Protein AF-A0A496AKQ4-F1 (afdb_monomer_lite)

Sequence (78 aa):
MENKHWHTLPDLDGEIYLKSASGLETAPTADVNGDGVVNILDLVLVANALGEKSPDLNGDSIVNILDLVIVANAFGNP

Secondary structure (DSSP, 8-state):
-----------TT-------SS---S-SSS-SS-SSS-SHHHHHHHHTTTTSSTT-SSSSSS--HHHHHHHHHTTT--

Radius of gyration: 17.24 Å; chains: 1; bounding box: 41×38×37 Å

pLDDT: mean 78.38, std 22.84, range [37.0, 98.69]

Structure (mmCIF, N/CA/C/O backbone):
data_AF-A0A496AKQ4-F1
#
_entry.id   AF-A0A496AKQ4-F1
#
loop_
_atom_site.group_PDB
_atom_site.id
_atom_site.type_symbol
_atom_site.label_atom_id
_atom_site.label_alt_id
_atom_site.label_comp_id
_atom_site.label_asym_id
_atom_site.label_entity_id
_atom_site.label_seq_id
_atom_site.pdbx_PDB_ins_code
_atom_site.Cartn_x
_atom_site.Cartn_y
_atom_site.Cartn_z
_atom_site.occupancy
_atom_site.B_iso_or_equiv
_atom_site.auth_seq_id
_atom_site.auth_comp_id
_atom_site.auth_asym_id
_atom_site.auth_atom_id
_atom_site.pdbx_PDB_model_num
ATOM 1 N N . MET A 1 1 ? 23.916 30.117 16.299 1.00 43.38 1 MET A N 1
ATOM 2 C CA . MET A 1 1 ? 23.811 29.153 17.413 1.00 43.38 1 MET A CA 1
ATOM 3 C C . MET A 1 1 ? 23.806 27.781 16.772 1.00 43.38 1 MET A C 1
ATOM 5 O O . MET A 1 1 ? 23.055 27.569 15.834 1.00 43.38 1 MET A O 1
ATOM 9 N N . GLU A 1 2 ? 24.779 26.961 17.131 1.00 37.00 2 GLU A N 1
ATOM 10 C CA . GLU A 1 2 ? 25.236 25.795 16.374 1.00 37.00 2 GLU A CA 1
ATOM 11 C C . GLU A 1 2 ? 24.306 24.591 16.600 1.00 37.00 2 GLU A C 1
ATOM 13 O O . GLU A 1 2 ? 24.142 24.138 17.734 1.00 37.00 2 GLU A O 1
ATOM 18 N N . ASN A 1 3 ? 23.682 24.086 15.530 1.00 44.47 3 ASN A N 1
ATOM 19 C CA . ASN A 1 3 ? 22.884 22.859 15.550 1.00 44.47 3 ASN A CA 1
ATOM 20 C C . ASN A 1 3 ? 23.842 21.667 15.617 1.00 44.47 3 ASN A C 1
ATOM 22 O O . ASN A 1 3 ? 24.303 21.154 14.599 1.00 44.47 3 ASN A O 1
ATOM 26 N N . LYS A 1 4 ? 24.202 21.279 16.839 1.00 50.34 4 LYS A N 1
ATOM 27 C CA . LYS A 1 4 ? 25.092 20.149 17.097 1.00 50.34 4 LYS A CA 1
ATOM 28 C C . LYS A 1 4 ? 24.444 18.858 16.586 1.00 50.34 4 LYS A C 1
ATOM 30 O O . LYS A 1 4 ? 23.473 18.374 17.157 1.00 50.34 4 LYS A O 1
ATOM 35 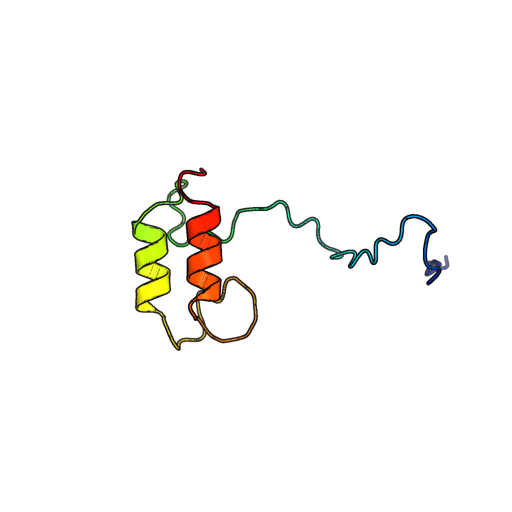N N . HIS A 1 5 ? 24.998 18.321 15.503 1.00 50.28 5 HIS A N 1
ATOM 36 C CA . HIS A 1 5 ? 24.767 16.953 15.053 1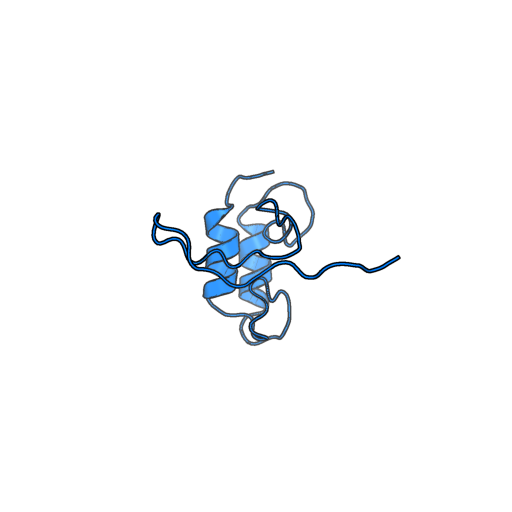.00 50.28 5 HIS A CA 1
ATOM 37 C C . HIS A 1 5 ? 25.379 15.990 16.084 1.00 50.28 5 HIS A C 1
ATOM 39 O O . HIS A 1 5 ? 26.591 16.009 16.301 1.00 50.28 5 HIS A O 1
ATOM 45 N N . TRP A 1 6 ? 24.558 15.167 16.741 1.00 44.66 6 TRP A N 1
ATOM 46 C CA . TRP A 1 6 ? 25.015 14.237 17.780 1.00 44.66 6 TRP A CA 1
ATOM 47 C C . TRP A 1 6 ? 25.052 12.778 17.284 1.00 44.66 6 TRP A C 1
ATOM 49 O O . TRP A 1 6 ? 24.024 12.120 17.196 1.00 44.66 6 TRP A O 1
ATOM 59 N N . HIS A 1 7 ? 26.283 12.353 16.971 1.00 43.66 7 HIS A N 1
ATOM 60 C CA . HIS A 1 7 ? 26.991 11.076 17.190 1.00 43.66 7 HIS A CA 1
ATOM 61 C C . HIS A 1 7 ? 26.402 9.689 16.838 1.00 43.66 7 HIS A C 1
ATOM 63 O O . HIS A 1 7 ? 25.436 9.202 17.411 1.00 43.66 7 HIS A O 1
ATOM 69 N N . THR A 1 8 ? 27.184 9.012 15.989 1.00 50.34 8 THR A N 1
ATOM 70 C CA . THR A 1 8 ? 27.228 7.604 15.573 1.00 50.34 8 THR A CA 1
ATOM 71 C C . THR A 1 8 ? 27.967 6.714 16.591 1.00 50.34 8 THR A C 1
ATOM 73 O O . THR A 1 8 ? 29.159 6.444 16.420 1.00 50.34 8 THR A O 1
ATOM 76 N N . LEU A 1 9 ? 27.299 6.254 17.650 1.00 45.66 9 LEU A N 1
ATOM 77 C CA . LEU A 1 9 ? 27.813 5.168 18.498 1.00 45.66 9 LEU A CA 1
ATOM 78 C C . LEU A 1 9 ? 26.774 4.037 18.571 1.00 45.66 9 LEU A C 1
ATOM 80 O O . LEU A 1 9 ? 25.606 4.349 18.788 1.00 45.66 9 LEU A O 1
ATOM 84 N N . PRO A 1 10 ? 27.170 2.762 18.390 1.00 52.47 10 PRO A N 1
ATOM 85 C CA . PRO A 1 10 ? 26.295 1.621 18.652 1.00 52.47 10 PRO A CA 1
ATOM 86 C C . PRO A 1 10 ? 26.011 1.508 20.157 1.00 52.47 10 PRO A C 1
ATOM 88 O O . PRO A 1 10 ? 26.937 1.603 20.969 1.00 52.47 10 PRO A O 1
ATOM 91 N N . ASP A 1 11 ? 24.750 1.317 20.530 1.00 59.56 11 ASP A N 1
ATOM 92 C CA . ASP A 1 11 ? 24.323 0.959 21.880 1.00 59.56 11 ASP A CA 1
ATOM 93 C C . ASP A 1 11 ? 24.430 -0.556 22.138 1.00 59.56 11 ASP A C 1
ATOM 95 O O . ASP A 1 11 ? 24.607 -1.385 21.244 1.00 59.56 11 ASP A O 1
ATOM 99 N N . LEU A 1 12 ? 24.465 -0.903 23.428 1.00 50.53 12 LEU A N 1
ATOM 100 C CA . LEU A 1 12 ? 24.761 -2.241 23.959 1.00 50.53 12 LEU A CA 1
ATOM 101 C C . LEU A 1 12 ? 23.545 -3.186 23.973 1.00 50.53 12 LEU A C 1
ATOM 103 O O . LEU A 1 12 ? 23.646 -4.281 24.524 1.00 50.53 12 LEU A O 1
ATOM 107 N N . ASP A 1 13 ? 22.414 -2.783 23.396 1.00 57.09 13 ASP A N 1
ATOM 108 C CA . ASP A 1 13 ? 21.224 -3.625 23.219 1.00 57.09 13 ASP A CA 1
ATOM 109 C C . ASP A 1 13 ? 21.182 -4.319 21.843 1.00 57.09 13 ASP A C 1
ATOM 111 O O . ASP A 1 13 ? 20.406 -5.254 21.660 1.00 57.09 13 ASP A O 1
ATOM 115 N N . GLY A 1 14 ? 22.073 -3.948 20.914 1.00 51.66 14 GLY A N 1
ATOM 116 C CA . GLY A 1 14 ? 22.186 -4.592 19.604 1.00 51.66 14 GLY A CA 1
ATOM 117 C C . GLY A 1 14 ? 21.117 -4.162 18.598 1.00 51.66 14 GLY A C 1
ATOM 118 O O . GLY A 1 14 ? 20.974 -4.808 17.558 1.00 51.66 14 GLY A O 1
ATOM 119 N N . GLU A 1 15 ? 20.394 -3.078 18.865 1.00 56.28 15 GLU A N 1
ATOM 120 C CA . GLU A 1 15 ? 19.387 -2.540 17.958 1.00 56.28 15 GLU A CA 1
ATOM 121 C C . GLU A 1 15 ? 20.040 -1.530 16.996 1.00 56.28 15 GLU A C 1
ATOM 123 O O . GLU A 1 15 ? 20.436 -0.425 17.363 1.00 56.28 15 GLU A O 1
ATOM 128 N N . ILE A 1 16 ? 20.144 -1.873 15.706 1.00 52.28 16 ILE A N 1
ATOM 129 C CA . ILE A 1 16 ? 20.414 -0.857 14.678 1.00 52.28 16 ILE A CA 1
ATOM 130 C C . ILE A 1 16 ? 19.102 -0.110 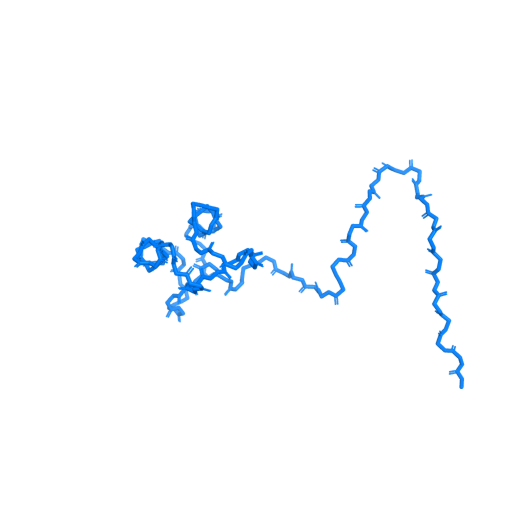14.430 1.00 52.28 16 ILE A C 1
ATOM 132 O O . ILE A 1 16 ? 18.309 -0.489 13.568 1.00 52.28 16 ILE A O 1
ATOM 136 N N . TYR A 1 17 ? 18.870 0.977 15.166 1.00 46.19 17 TYR A N 1
ATOM 137 C CA . TYR A 1 17 ? 17.753 1.868 14.871 1.00 46.19 17 TYR A CA 1
ATOM 138 C C . TYR A 1 17 ? 18.030 2.625 13.566 1.00 46.19 17 TYR A C 1
ATOM 140 O O . TYR A 1 17 ? 18.744 3.633 13.541 1.00 46.19 17 TYR A O 1
ATOM 148 N N . LEU A 1 18 ? 17.387 2.210 12.472 1.00 45.38 18 LEU A N 1
ATOM 149 C CA . LEU A 1 18 ? 17.009 3.169 11.441 1.00 45.38 18 LEU A CA 1
ATOM 150 C C . LEU A 1 18 ? 16.008 4.121 12.102 1.00 45.38 18 LEU A C 1
ATOM 152 O O . LEU A 1 18 ? 14.811 3.849 12.130 1.00 45.38 18 LEU A O 1
ATOM 156 N N . LYS A 1 19 ? 16.483 5.231 12.679 1.00 46.03 19 LYS A N 1
ATOM 157 C CA . LYS A 1 19 ? 15.600 6.356 12.991 1.00 46.03 19 LYS A CA 1
ATOM 158 C C . LYS A 1 19 ? 15.065 6.868 11.659 1.00 46.03 19 LYS A C 1
ATOM 160 O O . LYS A 1 19 ? 15.674 7.738 11.038 1.00 46.03 19 LYS A O 1
ATOM 165 N N . SER A 1 20 ? 13.937 6.320 11.215 1.00 49.38 20 SER A N 1
ATOM 166 C CA . SER A 1 20 ? 13.054 7.008 10.291 1.00 49.38 20 SER A CA 1
ATOM 167 C C . SER A 1 20 ? 12.774 8.365 10.928 1.00 49.38 20 SER A C 1
ATOM 169 O O . SER A 1 20 ? 12.101 8.493 11.948 1.00 49.38 20 SER A O 1
ATOM 171 N N . ALA A 1 21 ? 13.386 9.407 10.373 1.00 47.50 21 ALA A N 1
ATOM 172 C CA . ALA A 1 21 ? 13.237 10.790 10.812 1.00 47.50 21 ALA A CA 1
ATOM 173 C C . ALA A 1 21 ? 11.849 11.361 10.454 1.00 47.50 21 ALA A C 1
ATOM 175 O O . ALA A 1 21 ? 11.697 12.539 10.149 1.00 47.50 21 ALA A O 1
ATOM 176 N N . SER A 1 22 ? 10.830 10.516 10.501 1.00 44.38 22 SER A N 1
ATOM 177 C CA . SER A 1 22 ? 9.422 10.838 10.396 1.00 44.38 22 SER A CA 1
ATOM 178 C C . SER A 1 22 ? 8.713 9.787 11.231 1.00 44.38 22 SER A C 1
ATOM 180 O O . SER A 1 22 ? 8.853 8.599 10.942 1.00 44.38 22 SER A O 1
ATOM 182 N N . GLY A 1 23 ? 7.996 10.209 12.272 1.00 44.62 23 GLY A N 1
ATOM 183 C CA . GLY A 1 23 ? 7.094 9.339 13.017 1.00 44.62 23 GLY A CA 1
ATOM 184 C C . GLY A 1 23 ? 6.041 8.769 12.077 1.00 44.62 23 GLY A C 1
ATOM 185 O O . GLY A 1 23 ? 4.973 9.348 11.918 1.00 44.62 23 GLY A O 1
ATOM 186 N N . LEU A 1 24 ? 6.372 7.661 11.422 1.00 44.53 24 LEU A N 1
ATOM 187 C CA . LEU A 1 24 ? 5.421 6.865 10.684 1.00 44.53 24 LEU A CA 1
ATOM 188 C C . LEU A 1 24 ? 4.720 6.019 11.736 1.00 44.53 24 LEU A C 1
ATOM 190 O O . LEU A 1 24 ? 5.112 4.890 12.026 1.00 44.53 24 LEU A O 1
ATOM 194 N N . GLU A 1 25 ? 3.713 6.631 12.360 1.00 44.91 25 GLU A N 1
ATOM 195 C CA . GLU A 1 25 ? 2.567 5.852 12.791 1.00 44.91 25 GLU A CA 1
ATOM 196 C C . GLU A 1 25 ? 2.196 4.923 11.636 1.00 44.91 25 GLU A C 1
ATOM 198 O O . GLU A 1 25 ? 2.037 5.337 10.484 1.00 44.91 25 GLU A O 1
ATOM 203 N N . THR A 1 26 ? 2.147 3.636 11.936 1.00 49.91 26 THR A N 1
ATOM 204 C CA . THR A 1 26 ? 1.567 2.648 11.046 1.00 49.91 26 THR A CA 1
ATOM 205 C C . THR A 1 26 ? 0.149 3.080 10.661 1.00 49.91 26 THR A C 1
ATOM 207 O O . THR A 1 26 ? -0.651 3.345 11.554 1.00 49.91 26 THR A O 1
ATOM 210 N N . ALA A 1 27 ? -0.133 3.048 9.353 1.00 50.97 27 ALA A N 1
ATOM 211 C CA . ALA A 1 27 ? -1.448 3.094 8.695 1.00 50.97 27 ALA A CA 1
ATOM 212 C C . ALA A 1 27 ? -2.075 4.476 8.393 1.00 50.97 27 ALA A C 1
ATOM 214 O O . ALA A 1 27 ? -3.045 4.885 9.020 1.00 50.97 27 ALA A O 1
ATOM 215 N N . PRO A 1 28 ? -1.590 5.140 7.324 1.00 57.34 28 PRO A N 1
ATOM 216 C CA . PRO A 1 28 ? -2.520 5.764 6.370 1.00 57.34 28 PRO A CA 1
ATOM 217 C C . PRO A 1 28 ? -2.302 5.328 4.906 1.00 57.34 28 PRO A C 1
ATOM 219 O O . PRO A 1 28 ? -2.883 5.917 4.004 1.00 57.34 28 PRO A O 1
ATOM 222 N N . THR A 1 29 ? -1.445 4.334 4.631 1.00 73.75 29 THR A N 1
ATOM 223 C CA . THR A 1 29 ? -1.145 3.892 3.249 1.00 73.75 29 THR A CA 1
ATOM 224 C C . THR A 1 29 ? -1.999 2.722 2.762 1.00 73.75 29 THR A C 1
ATOM 226 O O . THR A 1 29 ? -2.087 2.503 1.559 1.00 73.75 29 THR A O 1
ATOM 229 N N . ALA A 1 30 ? -2.601 1.951 3.671 1.00 92.19 30 ALA A N 1
ATOM 230 C CA . ALA A 1 30 ? -3.330 0.732 3.319 1.00 92.19 30 ALA A CA 1
ATOM 231 C C . ALA A 1 30 ? -4.809 0.962 2.966 1.00 92.19 30 ALA A C 1
ATOM 233 O O . ALA A 1 30 ? -5.378 0.130 2.266 1.00 92.19 30 ALA A O 1
ATOM 234 N N . ASP A 1 31 ? -5.408 2.066 3.427 1.00 95.50 31 ASP A N 1
ATOM 235 C CA . ASP A 1 31 ? -6.704 2.558 2.939 1.00 95.50 31 ASP A CA 1
ATOM 236 C C . ASP A 1 31 ? -6.452 3.306 1.624 1.00 95.50 31 ASP A C 1
ATOM 238 O O . ASP A 1 31 ? -6.185 4.508 1.583 1.00 95.50 31 ASP A O 1
ATOM 242 N N . VAL A 1 32 ? -6.404 2.539 0.540 1.00 95.44 32 VAL A N 1
ATOM 243 C CA . VAL A 1 32 ? -5.996 3.012 -0.784 1.00 95.44 32 VAL A CA 1
ATOM 244 C C . VAL A 1 32 ? -7.118 3.820 -1.427 1.00 95.44 32 VAL A C 1
ATOM 246 O O . VAL A 1 32 ? -6.850 4.714 -2.236 1.00 95.44 32 VAL A O 1
ATOM 249 N N . ASN A 1 33 ? -8.374 3.511 -1.096 1.00 95.38 33 ASN A N 1
ATOM 250 C CA . ASN A 1 33 ? -9.532 4.216 -1.635 1.00 95.38 33 ASN A CA 1
ATOM 251 C C . ASN A 1 33 ? -9.966 5.430 -0.780 1.00 95.38 33 ASN A C 1
ATOM 253 O O . ASN A 1 33 ? -10.703 6.280 -1.289 1.00 95.38 33 ASN A O 1
ATOM 257 N N . GLY A 1 34 ? -9.469 5.549 0.456 1.00 94.31 34 GLY A N 1
ATOM 258 C CA . GLY A 1 34 ? -9.736 6.655 1.373 1.00 94.31 34 GLY A CA 1
ATOM 259 C C . GLY A 1 34 ? -11.131 6.620 2.003 1.00 94.31 34 GLY A C 1
ATOM 260 O O . GLY A 1 34 ? -11.678 7.688 2.302 1.00 94.31 34 GLY A O 1
ATOM 261 N N . ASP A 1 35 ? -11.748 5.442 2.128 1.00 94.88 35 ASP A N 1
ATOM 262 C CA . ASP A 1 35 ? -13.105 5.271 2.663 1.00 94.88 35 ASP A CA 1
ATOM 263 C C . ASP A 1 35 ? -13.155 5.068 4.186 1.00 94.88 35 ASP A C 1
ATOM 265 O O . ASP A 1 35 ? -14.244 5.099 4.774 1.00 94.88 35 ASP A O 1
ATOM 269 N N . GLY A 1 36 ? -11.990 4.964 4.831 1.00 93.44 36 GLY A N 1
ATOM 270 C CA . GLY A 1 36 ? -11.845 4.805 6.274 1.00 93.44 36 GLY A CA 1
ATOM 271 C C . GLY A 1 36 ? -12.053 3.376 6.769 1.00 93.44 36 GLY A C 1
ATOM 272 O O . GLY A 1 36 ? -12.358 3.194 7.951 1.00 93.44 36 GLY A O 1
ATOM 273 N N . VAL A 1 37 ? -11.982 2.369 5.888 1.00 94.31 37 VAL A N 1
ATOM 274 C CA . VAL A 1 37 ? -11.907 0.954 6.268 1.00 94.31 37 VAL A CA 1
ATOM 275 C C . VAL A 1 37 ? -11.045 0.176 5.278 1.00 94.31 37 VAL A C 1
ATOM 277 O O . VAL A 1 37 ? -11.475 -0.118 4.166 1.00 94.31 37 VAL A O 1
ATOM 280 N N . VAL A 1 38 ? -9.911 -0.351 5.736 1.00 96.25 38 VAL A N 1
ATOM 281 C CA . VAL A 1 38 ? -9.085 -1.254 4.925 1.00 96.25 38 VAL A CA 1
ATOM 282 C C . VAL A 1 38 ? -9.816 -2.576 4.695 1.00 96.25 38 VAL A C 1
ATOM 284 O O . VAL A 1 38 ? -10.008 -3.378 5.616 1.00 96.25 38 VAL A O 1
ATOM 287 N N . ASN A 1 39 ? -10.222 -2.842 3.458 1.00 97.50 39 ASN A N 1
ATOM 288 C CA . ASN A 1 39 ? -10.980 -4.036 3.105 1.00 97.50 39 ASN A CA 1
ATOM 289 C C . ASN A 1 39 ? -10.592 -4.602 1.724 1.00 97.50 39 ASN A C 1
ATOM 291 O O . ASN A 1 39 ? -9.517 -4.352 1.181 1.00 97.50 39 ASN A O 1
ATOM 295 N N . ILE A 1 40 ? -11.443 -5.467 1.162 1.00 98.38 40 ILE A N 1
ATOM 296 C CA . ILE A 1 40 ? -11.172 -6.109 -0.132 1.00 98.38 40 ILE A CA 1
ATOM 297 C C . ILE A 1 40 ? -11.086 -5.103 -1.288 1.00 98.38 40 ILE A C 1
ATOM 299 O O . ILE A 1 40 ? -10.433 -5.387 -2.290 1.00 98.38 40 ILE A O 1
ATOM 303 N N . LEU A 1 41 ? -11.722 -3.939 -1.166 1.00 98.31 41 LEU A N 1
ATOM 304 C CA . LEU A 1 41 ? -11.683 -2.899 -2.186 1.00 98.31 41 LEU A CA 1
ATOM 305 C C . LEU A 1 41 ? -10.272 -2.313 -2.332 1.00 98.31 41 LEU A C 1
ATOM 307 O O . LEU A 1 41 ? -9.817 -2.150 -3.464 1.00 98.31 41 LEU A O 1
ATOM 311 N N . ASP A 1 42 ? -9.544 -2.107 -1.235 1.00 98.06 42 ASP A N 1
ATOM 312 C CA . ASP A 1 42 ? -8.153 -1.632 -1.262 1.00 98.06 42 ASP A CA 1
ATOM 313 C C . ASP A 1 42 ? -7.221 -2.644 -1.925 1.00 98.06 42 ASP A C 1
ATOM 315 O O . ASP A 1 42 ? -6.429 -2.299 -2.804 1.00 98.06 42 ASP A O 1
ATOM 319 N N . LEU A 1 43 ? -7.378 -3.928 -1.585 1.00 98.12 43 LEU A N 1
ATOM 320 C CA . LEU A 1 43 ? -6.623 -5.015 -2.217 1.00 98.12 43 LEU A CA 1
ATOM 321 C C . LEU A 1 43 ? -6.856 -5.062 -3.731 1.00 98.12 43 LEU A C 1
ATOM 323 O O . LEU A 1 43 ? -5.916 -5.270 -4.497 1.00 98.12 43 LEU A O 1
ATOM 327 N N . VAL A 1 44 ? -8.100 -4.861 -4.174 1.00 98.62 44 VAL A N 1
ATOM 328 C CA . VAL A 1 44 ? -8.443 -4.833 -5.601 1.00 98.62 44 VAL A CA 1
ATOM 329 C C . VAL A 1 44 ? -7.805 -3.630 -6.301 1.00 98.62 44 VAL A C 1
ATOM 331 O O . VAL A 1 44 ? -7.337 -3.779 -7.430 1.00 98.62 44 VAL A O 1
ATOM 334 N N . LEU A 1 45 ? -7.734 -2.461 -5.654 1.00 98.25 45 LEU A N 1
ATOM 335 C CA . LEU A 1 45 ? -7.064 -1.291 -6.229 1.00 98.25 45 LEU A CA 1
ATOM 336 C C . LEU A 1 45 ? -5.569 -1.531 -6.448 1.00 98.25 45 LEU A C 1
ATOM 338 O O . LEU A 1 45 ? -5.075 -1.250 -7.539 1.00 98.25 45 LEU A O 1
ATOM 342 N N . VAL A 1 46 ? -4.871 -2.110 -5.468 1.00 98.06 46 VAL A N 1
ATOM 343 C CA . VAL A 1 46 ? -3.447 -2.453 -5.622 1.00 98.06 46 VAL A CA 1
ATOM 344 C C . VAL A 1 46 ? -3.257 -3.537 -6.688 1.00 98.06 46 VAL A C 1
ATOM 346 O O . VAL A 1 46 ? -2.396 -3.409 -7.556 1.00 98.06 46 VAL A O 1
ATOM 349 N N . ALA A 1 47 ? -4.089 -4.584 -6.687 1.00 98.56 47 ALA A N 1
ATOM 350 C CA . ALA A 1 47 ? -3.990 -5.673 -7.660 1.00 98.56 47 ALA A CA 1
ATOM 351 C C . ALA A 1 47 ? -4.183 -5.198 -9.111 1.00 98.56 47 ALA A C 1
ATOM 353 O O . ALA 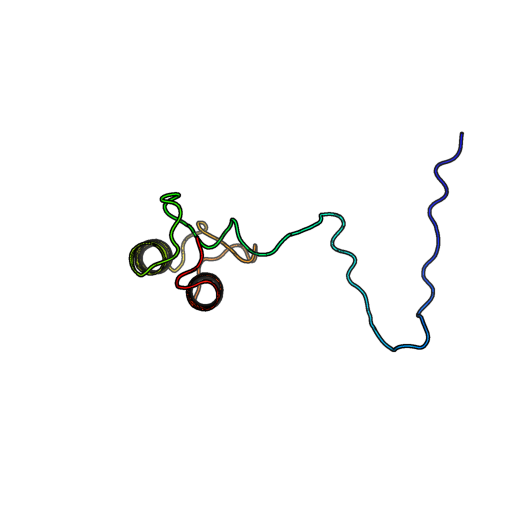A 1 47 ? -3.501 -5.682 -10.015 1.00 98.56 47 ALA A O 1
ATOM 354 N N . ASN A 1 48 ? -5.075 -4.229 -9.338 1.00 98.69 48 ASN A N 1
ATOM 355 C CA . ASN A 1 48 ? -5.301 -3.638 -10.659 1.00 98.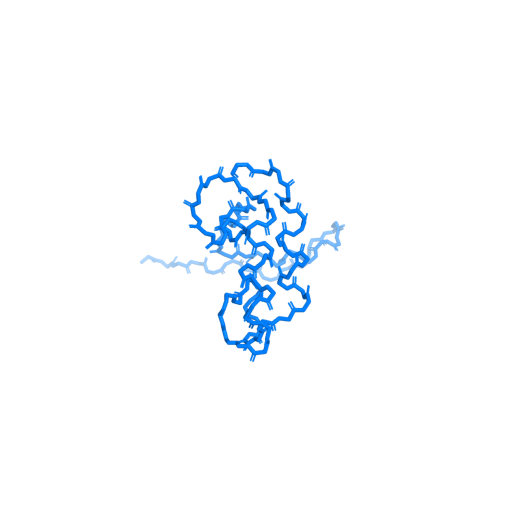69 48 ASN A CA 1
ATOM 356 C C . ASN A 1 48 ? -4.116 -2.802 -11.168 1.00 98.69 48 ASN A C 1
ATOM 358 O O . ASN A 1 48 ? -4.063 -2.504 -12.359 1.00 98.69 48 ASN A O 1
ATOM 362 N N . ALA A 1 49 ? -3.188 -2.429 -10.287 1.00 98.25 49 ALA A N 1
ATOM 363 C CA . ALA A 1 49 ? -2.029 -1.606 -10.597 1.00 98.25 49 ALA A CA 1
ATOM 364 C C . ALA A 1 49 ? -0.709 -2.397 -10.638 1.00 98.25 49 ALA A C 1
ATOM 366 O O . ALA A 1 49 ? 0.353 -1.792 -10.724 1.00 98.25 49 ALA A O 1
ATOM 367 N N . LEU A 1 50 ? -0.735 -3.734 -10.577 1.00 98.38 50 LEU A N 1
ATOM 368 C CA . LEU A 1 50 ? 0.483 -4.551 -10.638 1.00 98.38 50 LEU A CA 1
ATOM 369 C C . LEU A 1 50 ? 1.347 -4.217 -11.867 1.00 98.38 50 LEU A C 1
ATOM 371 O O . LEU A 1 50 ? 0.887 -4.287 -13.006 1.00 98.38 50 LEU A O 1
ATOM 375 N N . GLY A 1 51 ? 2.623 -3.913 -11.625 1.00 97.25 51 GLY A N 1
ATOM 376 C CA . GLY A 1 51 ? 3.583 -3.488 -12.648 1.00 97.25 51 GLY A CA 1
ATOM 377 C C . GLY A 1 51 ? 3.576 -1.986 -12.955 1.00 97.25 51 GLY A C 1
ATOM 378 O O . GLY A 1 51 ? 4.451 -1.522 -13.687 1.00 97.25 51 GLY A O 1
ATOM 379 N N . GLU A 1 52 ? 2.642 -1.223 -12.388 1.00 98.56 52 GLU A N 1
ATOM 380 C CA . GLU A 1 52 ? 2.608 0.236 -12.478 1.00 98.56 52 GLU A CA 1
ATOM 381 C C . GLU A 1 52 ? 3.498 0.887 -11.407 1.00 98.56 52 GLU A C 1
ATOM 383 O O . GLU A 1 52 ? 4.119 0.224 -10.578 1.00 98.56 52 GLU A O 1
ATOM 388 N N . LYS A 1 53 ? 3.568 2.223 -11.421 1.00 96.81 53 LYS A N 1
ATOM 389 C CA . LYS A 1 53 ? 4.340 3.018 -10.445 1.00 96.81 53 LYS A CA 1
ATOM 390 C C . LYS A 1 53 ? 3.533 3.481 -9.227 1.00 96.81 53 LYS A C 1
ATOM 392 O O . LYS A 1 53 ? 4.081 4.162 -8.370 1.00 96.81 53 LYS A O 1
ATOM 397 N N . SER A 1 54 ? 2.224 3.241 -9.205 1.00 95.31 54 SER A N 1
ATOM 398 C CA . SER A 1 54 ? 1.324 3.710 -8.147 1.00 95.31 54 SER A CA 1
ATOM 399 C C . SER A 1 54 ? 0.076 2.824 -8.081 1.00 95.31 54 SER A C 1
ATOM 401 O O . SER A 1 54 ? -0.431 2.486 -9.153 1.00 95.31 54 SER A O 1
ATOM 403 N N . PRO A 1 55 ? -0.449 2.480 -6.888 1.00 95.06 55 PRO A N 1
ATOM 404 C CA . PRO A 1 55 ? 0.003 2.907 -5.560 1.00 95.06 55 PRO A CA 1
ATOM 405 C C . PRO A 1 55 ? 1.169 2.046 -5.041 1.00 95.06 55 PRO A C 1
ATOM 407 O O . PRO A 1 55 ? 0.981 0.901 -4.648 1.00 95.06 55 PRO A O 1
ATOM 410 N N . ASP A 1 56 ? 2.374 2.621 -5.062 1.00 95.00 56 ASP A N 1
ATOM 411 C CA . ASP A 1 56 ? 3.615 2.041 -4.538 1.00 95.00 56 ASP A CA 1
ATOM 412 C C . ASP A 1 56 ? 3.685 2.353 -3.038 1.00 95.00 56 ASP A C 1
ATOM 414 O O . ASP A 1 56 ? 3.997 3.475 -2.629 1.00 95.00 56 ASP A O 1
ATOM 418 N N . LEU A 1 57 ? 3.275 1.384 -2.223 1.00 93.94 57 LEU A N 1
ATOM 419 C CA . LEU A 1 57 ? 3.061 1.554 -0.789 1.00 93.94 57 LEU A CA 1
ATOM 420 C C . LEU A 1 57 ? 4.351 1.379 0.011 1.00 93.94 57 LEU A C 1
ATOM 422 O O . LEU A 1 57 ? 4.426 1.847 1.151 1.00 93.94 57 LEU A O 1
ATOM 426 N N . ASN A 1 58 ? 5.351 0.702 -0.560 1.00 92.75 58 ASN A N 1
ATOM 427 C CA . ASN A 1 58 ? 6.651 0.492 0.072 1.00 92.75 58 ASN A CA 1
ATOM 428 C C . ASN A 1 58 ? 7.749 1.448 -0.451 1.00 92.75 58 ASN A C 1
ATOM 430 O O . ASN A 1 58 ? 8.807 1.548 0.175 1.00 92.75 58 ASN A O 1
ATOM 434 N N . GLY A 1 59 ? 7.493 2.180 -1.540 1.00 94.56 59 GLY A N 1
ATOM 435 C CA . GLY A 1 59 ? 8.405 3.153 -2.138 1.00 94.56 59 GLY A CA 1
ATOM 436 C C . GLY A 1 59 ? 9.515 2.542 -3.002 1.00 94.56 59 GLY A C 1
ATOM 437 O O . GLY A 1 59 ? 10.544 3.196 -3.203 1.00 94.56 59 GLY A O 1
ATOM 438 N N . ASP A 1 60 ? 9.365 1.304 -3.481 1.00 93.75 60 ASP A N 1
ATOM 439 C CA . ASP A 1 60 ? 10.372 0.590 -4.283 1.00 93.75 60 ASP A CA 1
ATOM 440 C C . ASP A 1 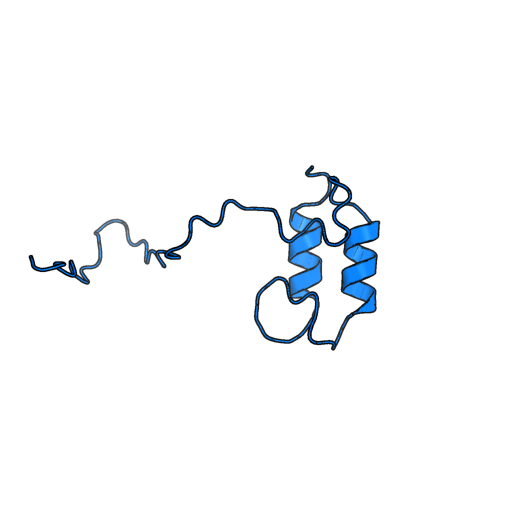60 ? 10.289 0.877 -5.796 1.00 93.75 60 ASP A C 1
ATOM 442 O O . ASP A 1 60 ? 11.094 0.372 -6.585 1.00 93.75 60 ASP A O 1
ATOM 446 N N . SER A 1 61 ? 9.395 1.789 -6.186 1.00 96.06 61 SER A N 1
ATOM 447 C CA . SER A 1 61 ? 9.115 2.243 -7.550 1.00 96.06 61 SER A CA 1
ATOM 448 C C . SER A 1 61 ? 8.376 1.247 -8.449 1.00 96.06 61 SER A C 1
ATOM 450 O O . SER A 1 61 ? 8.284 1.507 -9.657 1.00 96.06 61 SER A O 1
ATOM 452 N N . ILE A 1 62 ? 7.835 0.145 -7.918 1.00 97.81 62 ILE A N 1
ATOM 453 C CA . ILE A 1 62 ? 6.995 -0.783 -8.681 1.00 97.81 62 ILE A CA 1
ATOM 454 C C . ILE A 1 62 ? 5.931 -1.461 -7.816 1.00 97.81 62 ILE A C 1
ATOM 456 O O . ILE A 1 62 ? 6.234 -2.204 -6.893 1.00 97.81 62 ILE A O 1
ATOM 460 N N . VAL A 1 63 ? 4.668 -1.346 -8.226 1.00 98.19 63 VAL A N 1
ATOM 461 C CA . VAL A 1 63 ? 3.578 -2.067 -7.564 1.00 98.19 63 VAL A CA 1
ATOM 462 C C . VAL A 1 63 ? 3.735 -3.566 -7.794 1.00 98.19 63 VAL A C 1
ATOM 464 O O . VAL A 1 63 ? 3.651 -4.064 -8.925 1.00 98.19 63 VAL A O 1
ATOM 467 N N . ASN A 1 64 ? 3.954 -4.302 -6.714 1.00 98.50 64 ASN A N 1
ATOM 468 C CA . ASN A 1 64 ? 4.155 -5.737 -6.724 1.00 98.50 64 ASN A CA 1
ATOM 469 C C . ASN A 1 64 ? 3.452 -6.417 -5.533 1.00 98.50 64 ASN A C 1
ATOM 471 O O . ASN A 1 64 ? 2.569 -5.864 -4.880 1.00 98.50 64 ASN A O 1
ATOM 475 N N . ILE A 1 65 ? 3.779 -7.686 -5.282 1.00 98.25 65 ILE A N 1
ATOM 476 C CA . ILE A 1 65 ? 3.129 -8.464 -4.220 1.00 98.25 65 ILE A CA 1
ATOM 477 C C . ILE A 1 65 ? 3.395 -7.898 -2.818 1.00 98.25 65 ILE A C 1
ATOM 479 O O . ILE A 1 65 ? 2.589 -8.109 -1.916 1.00 98.25 65 ILE A O 1
ATOM 483 N N . LEU A 1 66 ? 4.499 -7.177 -2.620 1.00 96.69 66 LEU A N 1
ATOM 484 C CA . LEU A 1 66 ? 4.827 -6.571 -1.335 1.00 96.69 66 LEU A CA 1
ATOM 485 C C . LEU A 1 66 ? 3.838 -5.456 -0.968 1.00 96.69 66 LEU A C 1
ATOM 487 O O . LEU A 1 66 ? 3.462 -5.364 0.199 1.00 96.69 66 LEU A O 1
ATOM 491 N N . ASP A 1 67 ? 3.330 -4.695 -1.940 1.00 96.81 67 ASP A N 1
ATOM 492 C CA . ASP A 1 67 ? 2.286 -3.686 -1.712 1.00 96.81 67 ASP A CA 1
ATOM 493 C C . ASP A 1 67 ? 0.962 -4.327 -1.285 1.00 96.81 67 ASP A C 1
ATOM 495 O O . ASP A 1 67 ? 0.310 -3.874 -0.345 1.00 96.81 67 ASP A O 1
ATOM 499 N N . LEU A 1 68 ? 0.591 -5.454 -1.901 1.00 97.50 68 LEU A N 1
ATOM 500 C CA . LEU A 1 68 ? -0.586 -6.227 -1.489 1.00 97.50 68 LEU A CA 1
ATOM 501 C C . LEU A 1 68 ? -0.457 -6.752 -0.053 1.00 97.50 68 LEU A C 1
ATOM 503 O O . LEU A 1 68 ? -1.439 -6.766 0.689 1.00 97.50 68 LEU A O 1
ATOM 507 N N . VAL A 1 69 ? 0.745 -7.171 0.355 1.00 96.88 69 VAL A N 1
ATOM 508 C CA . VAL A 1 69 ? 1.011 -7.625 1.730 1.00 96.88 69 VAL A CA 1
ATOM 509 C C . VAL A 1 69 ? 0.859 -6.477 2.731 1.00 96.88 69 VAL A C 1
ATOM 511 O O . VAL A 1 69 ? 0.350 -6.708 3.828 1.00 96.88 69 VAL A O 1
ATOM 514 N N . ILE A 1 70 ? 1.230 -5.244 2.364 1.00 94.81 70 ILE A N 1
ATOM 515 C CA . ILE A 1 70 ? 1.010 -4.060 3.210 1.00 94.81 70 ILE A CA 1
ATOM 516 C C . ILE A 1 70 ? -0.484 -3.864 3.485 1.00 94.81 70 ILE A C 1
ATOM 518 O O . ILE A 1 70 ? -0.866 -3.732 4.648 1.00 94.81 70 ILE A O 1
ATOM 522 N N . VAL A 1 71 ? -1.331 -3.923 2.453 1.00 96.00 71 VAL A N 1
ATOM 523 C CA . VAL A 1 71 ? -2.790 -3.803 2.626 1.00 96.00 71 VAL A CA 1
ATOM 524 C C . VAL A 1 71 ? -3.352 -4.972 3.437 1.00 96.00 71 VAL A C 1
ATOM 526 O O . VAL A 1 71 ? -4.118 -4.769 4.376 1.00 96.00 71 VAL A O 1
ATOM 529 N N . ALA A 1 72 ? -2.937 -6.206 3.136 1.00 96.12 72 ALA A N 1
ATOM 530 C CA . ALA A 1 72 ? -3.421 -7.397 3.834 1.00 96.12 72 ALA A CA 1
ATOM 531 C C . ALA A 1 72 ? -3.092 -7.387 5.339 1.00 96.12 72 ALA A C 1
ATOM 533 O O . ALA A 1 72 ? -3.905 -7.831 6.148 1.00 96.12 72 ALA A O 1
ATOM 534 N N . ASN A 1 73 ? -1.934 -6.850 5.730 1.00 94.88 73 ASN A N 1
ATOM 535 C CA . ASN A 1 73 ? -1.546 -6.721 7.138 1.00 94.88 73 ASN A CA 1
ATOM 536 C C . ASN A 1 73 ? -2.392 -5.696 7.909 1.00 94.88 73 ASN A C 1
ATOM 538 O O . ASN A 1 73 ? -2.450 -5.761 9.136 1.00 94.88 73 ASN A O 1
ATOM 542 N N . ALA A 1 74 ? -3.035 -4.766 7.206 1.00 93.62 74 ALA A N 1
ATOM 543 C CA . ALA A 1 74 ? -3.914 -3.756 7.783 1.00 93.62 74 ALA A CA 1
ATOM 544 C C . ALA A 1 74 ? -5.407 -4.102 7.638 1.00 93.62 74 ALA A C 1
ATOM 546 O O . ALA A 1 74 ? -6.254 -3.277 7.964 1.00 93.62 74 ALA A O 1
ATOM 547 N N . PHE A 1 75 ? -5.750 -5.300 7.152 1.00 93.38 75 PHE A N 1
ATOM 548 C CA . PHE A 1 75 ? -7.131 -5.669 6.841 1.00 93.38 75 PHE A CA 1
ATOM 549 C C . PHE A 1 75 ? -8.060 -5.541 8.059 1.00 93.38 75 PHE A C 1
ATOM 551 O O . PHE A 1 75 ? -7.822 -6.137 9.110 1.00 93.38 75 PHE A O 1
ATOM 558 N N . GLY A 1 76 ? -9.161 -4.810 7.886 1.00 87.44 76 GLY A N 1
ATOM 559 C CA . GLY A 1 76 ? -10.152 -4.533 8.923 1.00 87.44 76 GLY A CA 1
ATOM 560 C C . GLY A 1 76 ? -9.820 -3.345 9.829 1.00 87.44 76 GLY A C 1
ATOM 561 O O . GLY A 1 76 ? -10.635 -3.030 10.700 1.00 87.44 76 GLY A O 1
ATOM 562 N N . ASN A 1 77 ? -8.671 -2.687 9.642 1.00 88.50 77 ASN A N 1
ATOM 563 C CA . ASN A 1 77 ? -8.377 -1.431 10.328 1.00 88.50 77 ASN A CA 1
ATOM 564 C C . ASN A 1 77 ? -9.247 -0.291 9.763 1.00 88.50 77 ASN A C 1
ATOM 566 O O . ASN A 1 77 ? -9.541 -0.308 8.564 1.00 88.50 77 ASN A O 1
ATOM 570 N N . PRO A 1 78 ? -9.657 0.679 10.602 1.00 73.69 78 PRO A N 1
ATOM 571 C CA . PRO A 1 78 ? -10.182 1.960 10.135 1.00 73.69 78 PRO A CA 1
ATOM 572 C C . PRO A 1 78 ? -9.125 2.794 9.402 1.00 73.69 78 PRO A C 1
ATOM 574 O O . PRO A 1 78 ? -7.917 2.515 9.598 1.00 73.69 78 PRO A O 1
#

Foldseek 3Di:
DDPDDDDDDDDPVPDPDPPPVDPPPQDPLLPPVPPQALAVVSLVVLVVQAQHQPPPSPNPRGRDVVSSVSSVVCHGGD